Protein AF-A0A956R1E5-F1 (afdb_monomer_lite)

Secondary structure (DSSP, 8-state):
-PPP--EEEE----EEE------------------------PPPEEE---TT--EEPPTTT-TTGGGS-SS--B-TTSEEEETTTEEEEETTTBS---EE---SS---TT-EEEEEEEE--B--SS-EEEEEEEEETTEEEEEEEEEESB--EEEEEEEE-

Radius of gyration: 20.64 Å; chains: 1; bounding box: 70×31×43 Å

Foldseek 3Di:
DWQKFWKWWFQWFKWWFDDDDDDDDDDDDDDDDDPPPPCVDRGGTDGFDQLPFKDFDDLVRQLPVVPDDPDWQADPVQWDRPPSGTIIGGSSRTVDTDIDGGTPDDQDFFIKIKGKIWIAQIAIPDKDKDKDFDDDPSHTPDIDIDIPRDHIDIDIDIDGD

Structure (mmCIF, N/CA/C/O backbone):
data_AF-A0A956R1E5-F1
#
_entry.id   AF-A0A956R1E5-F1
#
loop_
_atom_site.group_PDB
_atom_site.id
_atom_site.type_symbol
_atom_site.label_atom_id
_atom_site.label_alt_id
_atom_site.label_comp_id
_atom_site.label_asym_id
_atom_site.label_entity_id
_atom_site.label_seq_id
_atom_site.pdbx_PDB_ins_code
_atom_site.Cartn_x
_atom_site.Cartn_y
_atom_site.Cartn_z
_atom_site.occupancy
_atom_site.B_iso_or_equiv
_atom_site.auth_seq_id
_atom_site.auth_comp_id
_atom_site.auth_asym_id
_atom_site.auth_atom_id
_atom_site.pdbx_PDB_model_num
ATOM 1 N N . MET A 1 1 ? -21.407 3.227 12.155 1.00 35.62 1 MET A N 1
ATOM 2 C CA . MET A 1 1 ? -20.306 3.607 11.249 1.00 35.62 1 MET A CA 1
ATOM 3 C C . MET A 1 1 ? -19.238 4.258 12.103 1.00 35.62 1 MET A C 1
ATOM 5 O O . MET A 1 1 ? -19.440 5.372 12.573 1.00 35.62 1 MET A O 1
ATOM 9 N N . ALA A 1 2 ? -18.205 3.492 12.446 1.00 27.56 2 ALA A N 1
ATOM 10 C CA . ALA A 1 2 ? -17.067 3.978 13.213 1.00 27.56 2 ALA A CA 1
ATOM 11 C C . ALA A 1 2 ? -16.176 4.805 12.277 1.00 27.56 2 ALA A C 1
ATOM 13 O O . ALA A 1 2 ? -15.904 4.368 11.166 1.00 27.56 2 ALA A O 1
ATOM 14 N N . ARG A 1 3 ? -15.785 6.006 12.705 1.00 32.69 3 ARG A N 1
ATOM 15 C CA . ARG A 1 3 ? -14.821 6.852 11.995 1.00 32.69 3 ARG A CA 1
ATOM 16 C C . ARG A 1 3 ? -13.461 6.616 12.648 1.00 32.69 3 ARG A C 1
ATOM 18 O O . ARG A 1 3 ? -13.359 6.817 13.859 1.00 32.69 3 ARG A O 1
ATOM 25 N N . LEU A 1 4 ? -12.486 6.124 11.887 1.00 35.44 4 LEU A N 1
ATOM 26 C CA . LEU A 1 4 ? -11.112 5.915 12.351 1.00 35.44 4 LEU A CA 1
ATOM 27 C C . LEU A 1 4 ? -10.330 7.209 12.182 1.00 35.44 4 LEU A C 1
ATOM 29 O O . LEU A 1 4 ? -10.315 7.729 11.081 1.00 35.44 4 LEU A O 1
ATOM 33 N N . ALA A 1 5 ? -9.687 7.706 13.240 1.00 35.72 5 ALA A N 1
ATOM 34 C CA . ALA A 1 5 ? -8.793 8.857 13.164 1.00 35.72 5 ALA A CA 1
ATOM 35 C C . ALA A 1 5 ? -7.346 8.373 13.066 1.00 35.72 5 ALA A C 1
ATOM 37 O O . ALA A 1 5 ? -6.770 7.952 14.071 1.00 35.72 5 ALA A O 1
ATOM 38 N N . GLY A 1 6 ? -6.783 8.412 11.859 1.00 34.34 6 GLY A N 1
ATOM 39 C CA . GLY A 1 6 ? -5.394 8.048 11.600 1.00 34.34 6 GLY A CA 1
ATOM 40 C C . GLY A 1 6 ? -5.031 8.252 10.134 1.00 34.34 6 GLY A C 1
ATOM 41 O O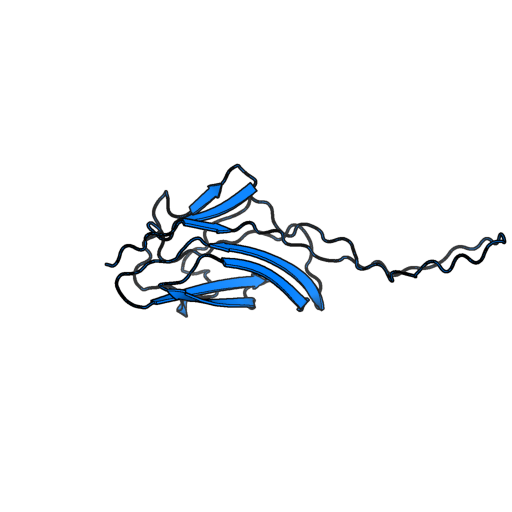 . GLY A 1 6 ? -5.563 7.582 9.252 1.00 34.34 6 GLY A O 1
ATOM 42 N N . THR A 1 7 ? -4.120 9.182 9.886 1.00 33.38 7 THR A N 1
ATOM 43 C CA . THR A 1 7 ? -3.462 9.345 8.593 1.00 33.38 7 THR A CA 1
ATOM 44 C C . THR A 1 7 ? -2.503 8.162 8.373 1.00 33.38 7 THR A C 1
ATOM 46 O O . THR A 1 7 ? -1.780 7.788 9.301 1.00 33.38 7 THR A O 1
ATOM 49 N N . ALA A 1 8 ? -2.488 7.539 7.194 1.00 35.94 8 ALA A N 1
ATOM 50 C CA . ALA A 1 8 ? -1.484 6.539 6.827 1.00 35.94 8 ALA A CA 1
ATOM 51 C C . ALA A 1 8 ? -0.700 7.043 5.609 1.00 35.94 8 ALA A C 1
ATOM 53 O O . ALA A 1 8 ? -1.260 7.210 4.530 1.00 35.94 8 ALA A O 1
ATOM 54 N N . MET A 1 9 ? 0.596 7.299 5.787 1.00 29.53 9 MET A N 1
ATOM 55 C CA . MET A 1 9 ? 1.499 7.681 4.700 1.00 29.53 9 MET A CA 1
ATOM 56 C C . MET A 1 9 ? 2.268 6.442 4.232 1.00 29.53 9 MET A C 1
ATOM 58 O O . MET A 1 9 ? 2.979 5.799 5.001 1.00 29.53 9 MET A O 1
ATOM 62 N N . ILE A 1 10 ? 2.153 6.109 2.955 1.00 35.47 10 ILE A N 1
ATOM 63 C CA . ILE A 1 10 ? 2.776 4.945 2.332 1.00 35.47 10 ILE A CA 1
ATOM 64 C C . ILE A 1 10 ? 3.861 5.445 1.371 1.00 35.47 10 ILE A C 1
ATOM 66 O O . ILE A 1 10 ? 3.613 5.793 0.217 1.00 35.47 10 ILE A O 1
ATOM 70 N N . ALA A 1 11 ? 5.103 5.480 1.844 1.00 27.80 11 ALA A N 1
ATOM 71 C CA . ALA A 1 11 ? 6.256 5.779 1.002 1.00 27.80 11 ALA A CA 1
ATOM 72 C C . ALA A 1 11 ? 6.793 4.492 0.354 1.00 27.80 11 ALA A C 1
ATOM 74 O O . ALA A 1 11 ? 7.760 3.927 0.845 1.00 27.80 11 ALA A O 1
ATOM 75 N N . LEU A 1 12 ? 6.186 4.032 -0.746 1.00 29.53 12 LEU A N 1
ATOM 76 C CA . LEU A 1 12 ? 6.694 2.875 -1.495 1.00 29.53 12 LEU A CA 1
ATOM 77 C C . LEU A 1 12 ? 8.009 3.241 -2.214 1.00 29.53 12 LEU A C 1
ATOM 79 O O . LEU A 1 12 ? 7.997 4.012 -3.174 1.00 29.53 12 LEU A O 1
ATOM 83 N N . TRP A 1 13 ? 9.127 2.641 -1.807 1.00 30.69 13 TRP A N 1
ATOM 84 C CA . TRP A 1 13 ? 10.330 2.505 -2.633 1.00 30.69 13 TRP A CA 1
ATOM 85 C C . TRP A 1 13 ? 10.464 1.043 -3.029 1.00 30.69 13 TRP A C 1
ATOM 87 O O . TRP A 1 13 ? 10.894 0.213 -2.240 1.00 30.69 13 TRP A O 1
ATOM 97 N N . LEU A 1 14 ? 10.056 0.715 -4.252 1.00 38.56 14 LEU A N 1
ATOM 98 C CA . LEU A 1 14 ? 10.157 -0.649 -4.750 1.00 38.56 14 LEU A CA 1
ATOM 99 C C . LEU A 1 14 ? 11.420 -0.811 -5.573 1.00 38.56 14 LEU A C 1
ATOM 101 O O . LEU A 1 14 ? 11.463 -0.335 -6.693 1.00 38.56 14 LEU A O 1
ATOM 105 N N . GLY A 1 15 ? 12.429 -1.476 -5.029 1.00 37.03 15 GLY A N 1
ATOM 106 C CA . GLY A 1 15 ? 13.643 -1.861 -5.735 1.00 37.03 15 GLY A CA 1
ATOM 107 C C . GLY A 1 15 ? 13.563 -3.271 -6.329 1.00 37.03 15 GLY A C 1
ATOM 108 O O . GLY A 1 15 ? 13.173 -4.178 -5.605 1.00 37.03 15 GLY A O 1
ATOM 109 N N . ALA A 1 16 ? 14.036 -3.512 -7.560 1.00 44.12 16 ALA A N 1
ATOM 110 C CA . ALA A 1 16 ? 14.427 -4.864 -8.014 1.00 44.12 16 ALA A CA 1
ATOM 111 C C . ALA A 1 16 ? 15.876 -4.938 -8.537 1.00 44.12 16 ALA A C 1
ATOM 113 O O . ALA A 1 16 ? 16.361 -4.005 -9.176 1.00 44.12 16 ALA A O 1
ATOM 114 N N . CYS A 1 17 ? 16.562 -6.061 -8.293 1.00 40.75 17 CYS A N 1
ATOM 115 C CA . CYS A 1 17 ? 17.933 -6.326 -8.753 1.00 40.75 17 CYS A CA 1
ATOM 116 C C . CYS A 1 17 ? 17.961 -6.918 -10.175 1.00 40.75 17 CYS A C 1
ATOM 118 O O . CYS A 1 17 ? 17.345 -7.953 -10.428 1.00 40.75 17 CYS A O 1
ATOM 120 N N . SER A 1 18 ? 18.753 -6.343 -11.089 1.00 53.41 18 SER A N 1
ATOM 121 C CA . SER A 1 18 ? 19.013 -6.930 -12.415 1.00 53.41 18 SER A CA 1
ATOM 122 C C . SER A 1 18 ? 20.419 -7.544 -12.478 1.00 53.41 18 SER A C 1
ATOM 124 O O . SER A 1 18 ? 21.416 -6.833 -12.361 1.00 53.41 18 SER A O 1
ATOM 126 N N . GLY A 1 19 ? 20.514 -8.868 -12.640 1.00 41.94 19 GLY A N 1
ATOM 127 C CA . GLY A 1 19 ? 21.782 -9.591 -12.792 1.00 41.94 19 GLY A CA 1
ATOM 128 C C . GLY A 1 19 ? 22.127 -9.836 -14.263 1.00 41.94 19 GLY A C 1
ATOM 129 O O . GLY A 1 19 ? 21.406 -10.552 -14.954 1.00 41.94 19 GLY A O 1
ATOM 130 N N . ALA A 1 20 ? 23.239 -9.276 -14.746 1.00 43.00 20 ALA A N 1
ATOM 131 C CA . ALA A 1 20 ? 23.754 -9.522 -16.094 1.00 43.00 20 ALA A CA 1
ATOM 132 C C . ALA A 1 20 ? 24.853 -10.604 -16.076 1.00 43.00 20 ALA A C 1
ATOM 134 O O . ALA A 1 20 ? 25.936 -10.393 -15.533 1.00 43.00 20 ALA A O 1
ATOM 135 N N . GLY A 1 21 ? 24.575 -11.764 -16.681 1.00 38.22 21 GLY A N 1
ATOM 136 C CA . GLY A 1 21 ? 25.566 -12.811 -16.971 1.00 38.22 21 GLY A CA 1
ATOM 137 C C . GLY A 1 21 ? 26.446 -12.455 -18.179 1.00 38.22 21 GLY A C 1
ATOM 138 O O . GLY A 1 21 ? 25.961 -11.865 -19.143 1.00 38.22 21 GLY A O 1
ATOM 139 N N . GLY A 1 22 ? 27.742 -12.787 -18.114 1.00 38.84 22 GLY A N 1
ATOM 140 C CA . GLY A 1 22 ? 28.775 -12.330 -19.058 1.00 38.84 22 GLY A CA 1
ATOM 141 C C . GLY A 1 22 ? 29.337 -13.359 -20.054 1.00 38.84 22 GLY A C 1
ATOM 142 O O . GLY A 1 22 ? 29.006 -14.537 -19.997 1.00 38.84 22 GLY A O 1
ATOM 143 N N . GLN A 1 23 ? 30.208 -12.861 -20.949 1.00 39.75 23 GLN A N 1
ATOM 144 C CA . GLN A 1 23 ? 31.352 -13.477 -21.676 1.00 39.75 23 GLN A CA 1
ATOM 145 C C . GLN A 1 23 ? 31.823 -12.436 -22.726 1.00 39.75 23 GLN A C 1
ATOM 147 O O . GLN A 1 23 ? 30.978 -11.749 -23.288 1.00 39.75 23 GLN A O 1
ATOM 152 N N . GLU A 1 24 ? 33.077 -12.215 -23.131 1.00 39.69 24 GLU A N 1
ATOM 153 C CA . GLU A 1 24 ? 34.436 -12.696 -22.837 1.00 39.69 24 GLU A CA 1
ATOM 154 C C . GLU A 1 24 ? 35.373 -11.761 -23.654 1.00 39.69 24 GLU A C 1
ATOM 156 O O . GLU A 1 24 ? 34.999 -11.357 -24.759 1.00 39.69 24 GLU A O 1
ATOM 161 N N . GLY A 1 25 ? 36.566 -11.395 -23.164 1.00 34.19 25 GLY A N 1
ATOM 162 C CA . GLY A 1 25 ? 37.478 -10.524 -23.929 1.00 34.19 25 GLY A CA 1
ATOM 163 C C . GLY A 1 25 ? 38.782 -10.128 -23.224 1.00 34.19 25 GLY A C 1
ATOM 164 O O . GLY A 1 25 ? 38.875 -9.057 -22.641 1.00 34.19 25 GLY A O 1
ATOM 165 N N . ASP A 1 26 ? 39.762 -11.025 -23.322 1.00 39.31 26 ASP A N 1
ATOM 166 C CA . ASP A 1 26 ? 41.204 -10.981 -23.007 1.00 39.31 26 ASP A CA 1
ATOM 167 C C . ASP A 1 26 ? 41.954 -9.620 -23.055 1.00 39.31 26 ASP A C 1
ATOM 169 O O . ASP A 1 26 ? 41.900 -8.916 -24.062 1.00 39.31 26 ASP A O 1
ATOM 173 N N . THR A 1 27 ? 42.747 -9.306 -22.011 1.00 32.31 27 THR A N 1
ATOM 174 C CA . THR A 1 27 ? 44.183 -8.910 -22.082 1.00 32.31 27 THR A CA 1
ATOM 175 C C . THR A 1 27 ? 44.773 -8.695 -20.672 1.00 32.31 27 THR A C 1
ATOM 177 O O . THR A 1 27 ? 44.227 -7.989 -19.831 1.00 32.31 27 THR A O 1
ATOM 180 N N . THR A 1 28 ? 45.943 -9.296 -20.441 1.00 42.56 28 THR A N 1
ATOM 181 C CA . THR A 1 28 ? 46.762 -9.318 -19.209 1.00 42.56 28 THR A CA 1
ATOM 182 C C . THR A 1 28 ? 47.437 -7.974 -18.861 1.00 42.56 28 THR A C 1
ATOM 184 O O . THR A 1 28 ? 48.020 -7.361 -19.750 1.00 42.56 28 THR A O 1
ATOM 187 N N . THR A 1 29 ? 47.503 -7.585 -17.570 1.00 32.66 29 THR A N 1
ATOM 188 C CA . THR A 1 29 ? 48.656 -6.894 -16.920 1.00 32.66 29 THR A CA 1
ATOM 189 C C . THR A 1 29 ? 48.583 -6.977 -15.379 1.00 32.66 29 THR A C 1
ATOM 191 O O . THR A 1 29 ? 47.533 -6.798 -14.775 1.00 32.66 29 THR A O 1
ATOM 194 N N . THR A 1 30 ? 49.739 -7.259 -14.774 1.00 38.81 30 THR A N 1
ATOM 195 C CA . THR A 1 30 ? 50.065 -7.528 -13.360 1.00 38.81 30 THR A CA 1
ATOM 196 C C . THR A 1 30 ? 49.986 -6.308 -12.419 1.00 38.81 30 THR A C 1
ATOM 198 O O . THR A 1 30 ? 50.527 -5.256 -12.758 1.00 38.81 30 THR A O 1
ATOM 201 N N . THR A 1 31 ? 49.488 -6.498 -11.184 1.00 38.75 31 THR A N 1
ATOM 202 C CA . THR A 1 31 ? 50.159 -6.273 -9.863 1.00 38.75 31 THR A CA 1
ATOM 203 C C . THR A 1 31 ? 49.214 -5.708 -8.788 1.00 38.75 31 THR A C 1
ATOM 205 O O . THR A 1 31 ? 48.601 -4.663 -8.987 1.00 38.75 31 THR A O 1
ATOM 208 N N . THR A 1 32 ? 49.301 -6.325 -7.602 1.00 40.03 32 THR A N 1
ATOM 209 C CA . THR A 1 32 ? 48.916 -5.882 -6.241 1.00 40.03 32 THR A CA 1
ATOM 210 C C . THR A 1 32 ? 47.676 -6.576 -5.686 1.00 40.03 32 THR A C 1
ATOM 212 O O . THR A 1 32 ? 46.546 -6.194 -5.970 1.00 40.03 32 THR A O 1
ATOM 215 N N . ASP A 1 33 ? 47.940 -7.592 -4.860 1.00 50.22 33 ASP A N 1
ATOM 216 C CA . ASP A 1 33 ? 46.999 -8.170 -3.907 1.00 50.22 33 ASP A CA 1
ATOM 217 C C . ASP A 1 33 ? 46.583 -7.102 -2.884 1.00 50.22 33 ASP A C 1
ATOM 219 O O . ASP A 1 33 ? 47.211 -6.930 -1.843 1.00 50.22 33 ASP A O 1
ATOM 223 N N . GLU A 1 34 ? 45.511 -6.384 -3.186 1.00 47.03 34 GLU A N 1
ATOM 224 C CA . GLU A 1 34 ? 44.574 -5.935 -2.166 1.00 47.03 34 GLU A CA 1
ATOM 225 C C . GLU A 1 34 ? 43.425 -6.933 -2.238 1.00 47.03 34 GLU A C 1
ATOM 227 O O . GLU A 1 34 ? 42.841 -7.127 -3.309 1.00 47.03 34 GLU A O 1
ATOM 232 N N . ALA A 1 35 ? 43.136 -7.610 -1.127 1.00 52.06 35 ALA A N 1
ATOM 233 C CA . ALA A 1 35 ? 41.936 -8.419 -0.994 1.00 52.06 35 ALA A CA 1
ATOM 234 C C . ALA A 1 35 ? 40.732 -7.478 -1.117 1.00 52.06 35 ALA A C 1
ATOM 236 O O . ALA A 1 35 ? 40.216 -6.957 -0.132 1.00 52.06 35 ALA A O 1
ATOM 237 N N . SER A 1 36 ? 40.340 -7.218 -2.363 1.00 40.81 36 SER A N 1
ATOM 238 C CA . SER A 1 36 ? 39.042 -6.684 -2.706 1.00 40.81 36 SER A CA 1
ATOM 239 C C . SER A 1 36 ? 38.074 -7.760 -2.276 1.00 40.81 36 SER A C 1
ATOM 241 O O . SER A 1 36 ? 37.984 -8.817 -2.909 1.00 40.81 36 SER A O 1
ATOM 243 N N . ASP A 1 37 ? 37.436 -7.506 -1.139 1.00 44.47 37 ASP A N 1
ATOM 244 C CA . ASP A 1 37 ? 36.194 -8.147 -0.757 1.00 44.47 37 ASP A CA 1
ATOM 245 C C . ASP A 1 37 ? 35.333 -8.113 -2.016 1.00 44.47 37 ASP A C 1
ATOM 247 O O . ASP A 1 37 ? 34.917 -7.052 -2.488 1.00 44.47 37 ASP A O 1
ATOM 251 N N . THR A 1 38 ? 35.249 -9.261 -2.681 1.00 42.12 38 THR A N 1
ATOM 252 C CA . THR A 1 38 ? 34.444 -9.399 -3.879 1.00 42.12 38 THR A CA 1
ATOM 253 C C . THR A 1 38 ? 33.036 -9.461 -3.338 1.00 42.12 38 THR A C 1
ATOM 255 O O . THR A 1 38 ? 32.501 -10.543 -3.103 1.00 42.12 38 THR A O 1
ATOM 258 N N . ASP A 1 39 ? 32.482 -8.281 -3.064 1.00 52.12 39 ASP A N 1
ATOM 259 C CA . ASP A 1 39 ? 31.051 -8.077 -3.062 1.00 52.12 39 ASP A CA 1
ATOM 260 C C . ASP A 1 39 ? 30.588 -8.634 -4.405 1.00 52.12 39 ASP A C 1
ATOM 262 O O . ASP A 1 39 ? 30.857 -8.071 -5.472 1.00 52.12 39 ASP A O 1
ATOM 266 N N . MET A 1 40 ? 30.049 -9.852 -4.368 1.00 43.59 40 MET A N 1
ATOM 267 C CA . MET A 1 40 ? 29.364 -10.454 -5.496 1.00 43.59 40 MET A CA 1
ATOM 268 C C . MET A 1 40 ? 28.126 -9.594 -5.688 1.00 43.59 40 MET A C 1
ATOM 270 O O . MET A 1 40 ? 27.081 -9.906 -5.126 1.00 43.59 40 MET A O 1
ATOM 274 N N . GLY A 1 41 ? 28.322 -8.470 -6.385 1.00 47.50 41 GLY A N 1
ATOM 275 C CA . GLY A 1 41 ? 27.470 -7.298 -6.296 1.00 47.50 41 GLY A CA 1
ATOM 276 C C . GLY A 1 41 ? 26.009 -7.688 -6.339 1.00 47.50 41 GLY A C 1
ATOM 277 O O . GLY A 1 41 ? 25.516 -8.160 -7.369 1.00 47.50 41 GLY A O 1
ATOM 278 N N . ALA A 1 42 ? 25.330 -7.495 -5.210 1.00 60.41 42 ALA A N 1
ATOM 279 C CA . ALA A 1 42 ? 23.887 -7.400 -5.219 1.00 60.41 42 ALA A CA 1
ATOM 280 C C . ALA A 1 42 ? 23.538 -6.350 -6.281 1.00 60.41 42 ALA A C 1
ATOM 282 O O . ALA A 1 42 ? 24.108 -5.255 -6.288 1.00 60.41 42 ALA A O 1
ATOM 283 N N . GLY A 1 43 ? 22.693 -6.716 -7.249 1.00 67.56 43 GLY A N 1
ATOM 284 C CA . GLY A 1 43 ? 22.267 -5.775 -8.280 1.00 67.56 43 GLY A CA 1
ATOM 285 C C . GLY A 1 43 ? 21.751 -4.486 -7.634 1.00 67.56 43 GLY A C 1
ATOM 286 O O . GLY A 1 43 ? 21.217 -4.509 -6.531 1.00 67.56 43 GLY A O 1
ATOM 287 N N . ALA A 1 44 ? 21.928 -3.347 -8.298 1.00 85.19 44 ALA A N 1
ATOM 288 C CA . ALA A 1 44 ? 21.320 -2.119 -7.802 1.00 85.19 44 ALA A CA 1
ATOM 289 C C . ALA A 1 44 ? 19.791 -2.248 -7.868 1.00 85.19 44 ALA A C 1
ATOM 291 O O . ALA A 1 44 ? 19.255 -2.714 -8.877 1.00 85.19 44 ALA A O 1
ATOM 292 N N . PHE A 1 45 ? 19.111 -1.809 -6.812 1.00 91.81 45 PHE A N 1
ATOM 293 C CA . PHE A 1 45 ? 17.662 -1.684 -6.794 1.00 91.81 45 PHE A CA 1
ATOM 294 C C . PHE A 1 45 ? 17.191 -0.622 -7.796 1.00 91.81 45 PHE A C 1
ATOM 296 O O . PHE A 1 45 ? 17.729 0.486 -7.846 1.00 91.81 45 PHE A O 1
ATOM 303 N N . VAL A 1 46 ? 16.177 -0.960 -8.593 1.00 94.12 46 VAL A N 1
ATOM 304 C CA . VAL A 1 46 ? 15.487 -0.032 -9.509 1.00 94.12 46 VAL A CA 1
ATOM 305 C C . VAL A 1 46 ? 14.040 0.174 -9.084 1.00 94.12 46 VAL A C 1
ATOM 307 O O . VAL A 1 46 ? 13.409 -0.804 -8.697 1.00 94.12 46 VAL A O 1
ATOM 310 N N . SER A 1 47 ? 13.512 1.399 -9.213 1.00 94.50 47 SER A N 1
ATOM 311 C CA . SER A 1 47 ? 12.103 1.681 -8.898 1.00 94.50 47 SER A CA 1
ATOM 312 C C . SER A 1 47 ? 11.160 0.798 -9.722 1.00 94.50 47 SER A C 1
ATOM 314 O O . SER A 1 47 ? 11.292 0.746 -10.947 1.00 94.50 47 SER A O 1
ATOM 316 N N . LEU A 1 48 ? 10.187 0.151 -9.078 1.00 95.75 48 LEU A N 1
ATOM 317 C CA . LEU A 1 48 ? 9.096 -0.566 -9.743 1.00 95.75 48 LEU A CA 1
ATOM 318 C C . LEU A 1 48 ? 7.867 0.311 -9.965 1.00 95.75 48 LEU A C 1
ATOM 320 O O . LEU A 1 48 ? 7.000 -0.100 -10.733 1.00 95.75 48 LEU A O 1
ATOM 324 N N . ILE A 1 49 ? 7.791 1.480 -9.323 1.00 95.50 49 ILE A N 1
ATOM 325 C CA . ILE A 1 49 ? 6.629 2.369 -9.389 1.00 95.50 49 ILE A CA 1
ATOM 326 C C . ILE A 1 49 ? 6.978 3.775 -9.870 1.00 95.50 49 ILE A C 1
ATOM 328 O O . ILE A 1 49 ? 8.079 4.284 -9.640 1.00 95.50 49 ILE A O 1
ATOM 332 N N . ASP A 1 50 ? 5.992 4.396 -10.501 1.00 93.88 50 ASP A N 1
ATOM 333 C CA . ASP A 1 50 ? 5.861 5.831 -10.710 1.00 93.88 50 ASP A CA 1
ATOM 334 C C . ASP A 1 50 ? 4.771 6.351 -9.755 1.00 93.88 50 ASP A C 1
ATOM 336 O O . ASP A 1 50 ? 3.665 5.802 -9.703 1.00 93.88 50 ASP A O 1
ATOM 340 N N . GLN A 1 51 ? 5.084 7.382 -8.963 1.00 91.62 51 GLN A N 1
ATOM 341 C CA . GLN A 1 51 ? 4.167 7.900 -7.941 1.00 91.62 51 GLN A CA 1
ATOM 342 C C . GLN A 1 51 ? 2.888 8.483 -8.552 1.00 91.62 51 GLN A C 1
ATOM 344 O O . GLN A 1 51 ? 1.833 8.423 -7.928 1.00 91.62 51 GLN A O 1
ATOM 349 N N . ASP A 1 52 ? 2.947 8.967 -9.793 1.00 92.06 52 ASP A N 1
ATOM 350 C CA . ASP A 1 52 ? 1.798 9.573 -10.471 1.00 92.06 52 ASP A CA 1
ATOM 351 C C . ASP A 1 52 ? 0.987 8.562 -11.308 1.00 92.06 52 ASP A C 1
ATOM 353 O O . ASP A 1 52 ? -0.031 8.922 -11.906 1.00 92.06 52 ASP A O 1
ATOM 357 N N . ALA A 1 53 ? 1.411 7.294 -11.371 1.00 95.19 53 ALA A N 1
ATOM 358 C CA . ALA A 1 53 ? 0.798 6.278 -12.232 1.00 95.19 53 ALA A CA 1
ATOM 359 C C . ALA A 1 53 ? -0.288 5.429 -11.546 1.00 95.19 53 ALA A C 1
ATOM 361 O O . ALA A 1 53 ? -0.859 4.540 -12.186 1.00 95.19 53 ALA A O 1
ATOM 362 N N . TRP A 1 54 ? -0.583 5.677 -10.266 1.00 95.44 54 TRP A N 1
ATOM 363 C CA . TRP A 1 54 ? -1.613 4.946 -9.529 1.00 95.44 54 TRP A CA 1
ATOM 364 C C . TRP A 1 54 ? -3.013 5.194 -10.094 1.00 95.44 54 TRP A C 1
ATOM 366 O O . TRP A 1 54 ? -3.452 6.330 -10.269 1.00 95.44 54 TRP A O 1
ATOM 376 N N . MET A 1 55 ? -3.746 4.108 -10.321 1.00 95.56 55 MET A N 1
ATOM 377 C CA . MET A 1 55 ? -5.146 4.133 -10.732 1.00 95.56 55 MET A CA 1
ATOM 378 C C . MET A 1 55 ? -5.977 3.238 -9.821 1.00 95.56 55 MET A C 1
ATOM 380 O O . MET A 1 55 ? -5.556 2.130 -9.480 1.00 95.56 55 MET A O 1
ATOM 384 N N . GLU A 1 56 ? -7.176 3.699 -9.471 1.00 95.31 56 GLU A N 1
ATOM 385 C CA . GLU A 1 56 ? -8.153 2.881 -8.756 1.00 95.31 56 GLU A CA 1
ATOM 386 C C . GLU A 1 56 ? -8.523 1.635 -9.560 1.00 95.31 56 GLU A C 1
ATOM 388 O O . GLU A 1 56 ? -8.744 1.686 -10.772 1.00 95.31 56 GLU A O 1
ATOM 393 N N . VAL A 1 57 ? -8.594 0.504 -8.862 1.00 95.88 57 VAL A N 1
ATOM 394 C CA . VAL A 1 57 ? -9.038 -0.765 -9.428 1.00 95.88 57 VAL A CA 1
ATOM 395 C C . VAL A 1 57 ? -10.553 -0.866 -9.290 1.00 95.88 57 VAL A C 1
ATOM 397 O O . VAL A 1 57 ? -11.113 -0.806 -8.191 1.00 95.88 57 VAL A O 1
ATOM 400 N N . ASP A 1 58 ? -11.228 -1.058 -10.423 1.00 92.62 58 ASP A N 1
ATOM 401 C CA . ASP A 1 58 ? -12.665 -1.311 -10.453 1.00 92.62 58 ASP A CA 1
ATOM 402 C C . ASP A 1 58 ? -13.024 -2.563 -9.642 1.00 92.62 58 ASP A C 1
ATOM 404 O O . ASP A 1 58 ? -12.336 -3.579 -9.695 1.00 92.62 58 ASP A O 1
ATOM 408 N N . ALA A 1 59 ? -14.180 -2.547 -8.971 1.00 93.75 59 ALA A N 1
ATOM 409 C CA . ALA A 1 59 ? -14.627 -3.657 -8.119 1.00 93.75 59 ALA A CA 1
ATOM 410 C C . ALA A 1 59 ? -14.658 -5.023 -8.833 1.00 93.75 59 ALA A C 1
ATOM 412 O O . ALA A 1 59 ? -14.414 -6.051 -8.216 1.00 93.75 59 ALA A O 1
ATOM 413 N N . GLY A 1 60 ? -14.965 -5.045 -10.135 1.00 94.69 60 GLY A N 1
ATOM 414 C CA . GLY A 1 60 ? -14.987 -6.276 -10.930 1.00 94.69 60 GLY A CA 1
ATOM 415 C C . GLY A 1 60 ? -13.608 -6.766 -11.383 1.00 94.69 60 GLY A C 1
ATOM 416 O O . GLY A 1 60 ? -13.536 -7.811 -12.023 1.00 94.69 60 GLY A O 1
ATOM 417 N N . GLN A 1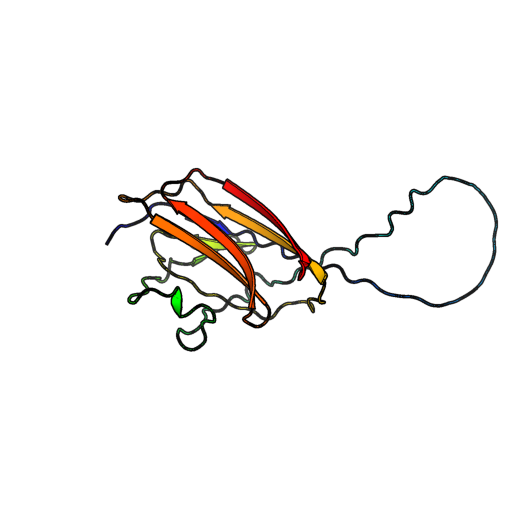 61 ? -12.547 -5.999 -11.137 1.00 95.31 61 GLN A N 1
ATOM 418 C CA . GLN A 1 61 ? -11.154 -6.302 -11.489 1.00 95.31 61 GLN A CA 1
ATOM 419 C C . GLN A 1 61 ? -10.259 -6.436 -10.251 1.00 95.31 61 GLN A C 1
ATOM 421 O O . GLN A 1 61 ? -9.071 -6.706 -10.389 1.00 95.31 61 GLN A O 1
ATOM 426 N N . ASP A 1 62 ? -10.826 -6.254 -9.059 1.00 95.75 62 ASP A N 1
ATOM 427 C CA . ASP A 1 62 ? -10.132 -6.351 -7.784 1.00 95.75 62 ASP A CA 1
ATOM 428 C C . ASP A 1 62 ? -9.704 -7.805 -7.506 1.00 95.75 62 ASP A C 1
ATOM 430 O O . ASP A 1 62 ? -10.570 -8.669 -7.320 1.00 95.75 62 ASP A O 1
ATOM 434 N N . PRO A 1 63 ? -8.392 -8.113 -7.470 1.00 95.50 63 PRO A N 1
ATOM 435 C CA . PRO A 1 63 ? -7.922 -9.471 -7.202 1.00 95.50 63 PRO A CA 1
ATOM 436 C C . PRO A 1 63 ? -8.247 -9.954 -5.782 1.00 95.50 63 PRO A C 1
ATOM 438 O O . PRO A 1 63 ? -8.235 -11.159 -5.537 1.00 95.50 63 PRO A O 1
ATOM 441 N N . LEU A 1 64 ? -8.557 -9.036 -4.859 1.00 96.19 64 LEU A N 1
ATOM 442 C CA . LEU A 1 64 ? -8.953 -9.321 -3.481 1.00 96.19 64 LEU A CA 1
ATOM 443 C C . LEU A 1 64 ? -10.438 -9.011 -3.247 1.00 96.19 64 LEU A C 1
ATOM 445 O O . LEU A 1 64 ? -10.823 -8.537 -2.181 1.00 96.19 64 LEU A O 1
ATOM 449 N N . ALA A 1 65 ? -11.298 -9.317 -4.224 1.00 94.88 65 ALA A N 1
ATOM 450 C CA . ALA A 1 65 ? -12.738 -9.063 -4.140 1.00 94.88 65 ALA A CA 1
ATOM 451 C C . ALA A 1 65 ? -13.403 -9.592 -2.849 1.00 94.88 65 ALA A C 1
ATOM 453 O O . ALA A 1 65 ? -14.343 -8.971 -2.359 1.00 94.88 65 ALA A O 1
ATOM 454 N N . ASP A 1 66 ? -12.902 -10.689 -2.270 1.00 94.62 66 ASP A N 1
ATOM 455 C CA . ASP A 1 66 ? -13.415 -11.256 -1.013 1.00 94.62 66 ASP A CA 1
ATOM 456 C C . ASP A 1 66 ? -13.092 -10.397 0.228 1.00 94.62 66 ASP A C 1
ATOM 458 O O . ASP A 1 66 ? -13.757 -10.521 1.256 1.00 94.62 66 ASP A O 1
ATOM 462 N N . HIS A 1 67 ? -12.086 -9.520 0.150 1.00 93.62 67 HIS A N 1
ATOM 463 C CA . HIS A 1 67 ? -11.718 -8.578 1.216 1.00 93.62 67 HIS A CA 1
ATOM 464 C C . HIS A 1 67 ? -12.497 -7.262 1.102 1.00 93.62 67 HIS A C 1
ATOM 466 O O . HIS A 1 67 ? -12.530 -6.465 2.045 1.00 93.62 67 HIS A O 1
ATOM 472 N N . ARG A 1 68 ? -13.139 -7.022 -0.046 1.00 94.69 68 ARG A N 1
ATOM 473 C CA . ARG A 1 68 ? -13.902 -5.806 -0.302 1.00 94.69 68 ARG A CA 1
ATOM 474 C C . ARG A 1 68 ? -15.189 -5.799 0.536 1.00 94.69 68 ARG A C 1
ATOM 476 O O . ARG A 1 68 ? -16.005 -6.714 0.412 1.00 94.69 68 ARG A O 1
ATOM 483 N N . PRO A 1 69 ? -15.439 -4.762 1.357 1.00 93.06 69 PRO A N 1
ATOM 484 C CA . PRO A 1 69 ? -16.679 -4.667 2.118 1.00 93.06 69 PRO A CA 1
ATOM 485 C C . PRO A 1 69 ? -17.881 -4.441 1.190 1.00 93.06 69 PRO A C 1
ATOM 487 O O . PRO A 1 69 ? -17.753 -3.852 0.115 1.00 93.06 69 PRO A O 1
ATOM 490 N N . GLU A 1 70 ? -19.081 -4.822 1.645 1.00 92.06 70 GLU A N 1
ATOM 491 C CA . GLU A 1 70 ? -20.333 -4.587 0.899 1.00 92.06 70 GLU A CA 1
ATOM 492 C C . GLU A 1 70 ? -20.529 -3.107 0.526 1.00 92.06 70 GLU A C 1
ATOM 494 O O . GLU A 1 70 ? -21.093 -2.786 -0.521 1.00 92.06 70 GLU A O 1
ATOM 499 N N . MET A 1 71 ? -20.057 -2.201 1.388 1.00 92.88 71 MET A N 1
ATOM 500 C CA . MET A 1 71 ? -20.062 -0.761 1.167 1.00 92.88 71 MET A CA 1
ATOM 501 C C . MET A 1 71 ? -18.637 -0.219 1.263 1.00 92.88 71 MET A C 1
ATOM 503 O O . MET A 1 71 ? -18.055 -0.165 2.349 1.00 92.88 71 MET A O 1
ATOM 507 N N . VAL A 1 72 ? -18.105 0.211 0.119 1.00 94.06 72 VAL A N 1
ATOM 508 C CA . VAL A 1 72 ? -16.867 0.990 0.048 1.00 94.06 72 VAL A CA 1
ATOM 509 C C . VAL A 1 72 ? -17.214 2.465 0.222 1.00 94.06 72 VAL A C 1
ATOM 511 O O . VAL A 1 72 ? -17.978 3.028 -0.561 1.00 94.06 72 VAL A O 1
ATOM 514 N N . ASP A 1 73 ? -16.659 3.063 1.266 1.00 93.56 73 ASP A N 1
ATOM 515 C CA . ASP A 1 73 ? -16.685 4.488 1.565 1.00 93.56 73 ASP A CA 1
ATOM 516 C C . ASP A 1 73 ? -15.247 4.994 1.440 1.00 93.56 73 ASP A C 1
ATOM 518 O O . ASP A 1 73 ? -14.466 4.904 2.385 1.00 93.56 73 ASP A O 1
ATOM 522 N N . CYS A 1 74 ? -14.891 5.420 0.226 1.00 91.94 74 CYS A N 1
ATOM 523 C CA . CYS A 1 74 ? -13.600 6.009 -0.109 1.00 91.94 74 CYS A CA 1
ATOM 524 C C . CYS A 1 74 ? -13.856 7.298 -0.898 1.00 91.94 74 CYS A C 1
ATOM 526 O O . CYS A 1 74 ? -14.151 7.273 -2.093 1.00 91.94 74 CYS A O 1
ATOM 528 N N . GLY A 1 75 ? -13.906 8.423 -0.182 1.00 84.94 75 GLY A N 1
ATOM 529 C CA . GLY A 1 75 ? -14.248 9.728 -0.751 1.00 84.94 75 GLY A CA 1
ATOM 530 C C . GLY A 1 75 ? -13.103 10.361 -1.549 1.00 84.94 75 GLY A C 1
ATOM 531 O O . GLY A 1 75 ? -12.000 9.837 -1.609 1.00 84.94 75 GLY A O 1
ATOM 532 N N . LEU A 1 76 ? -13.331 11.569 -2.084 1.00 86.62 76 LEU A N 1
ATOM 533 C CA . LEU A 1 76 ? -12.318 12.331 -2.844 1.00 86.62 76 LEU A CA 1
ATOM 534 C C . LEU A 1 76 ? -11.038 12.668 -2.052 1.00 86.62 76 LEU A C 1
ATOM 536 O O . LEU A 1 76 ? -10.053 13.076 -2.650 1.00 86.62 76 LEU A O 1
ATOM 540 N N . ALA A 1 77 ? -11.081 12.563 -0.723 1.00 89.56 77 ALA A N 1
ATOM 541 C CA . ALA A 1 77 ? -9.947 12.778 0.176 1.00 89.56 77 ALA A CA 1
ATOM 542 C C . ALA A 1 77 ? -9.448 11.464 0.808 1.00 89.56 77 ALA A C 1
ATOM 544 O O . ALA A 1 77 ? -8.733 11.499 1.801 1.00 89.56 77 ALA A O 1
ATOM 545 N N . GLY A 1 78 ? -9.887 10.312 0.291 1.00 93.19 78 GLY A N 1
ATOM 546 C CA . GLY A 1 78 ? -9.519 8.998 0.812 1.00 93.19 78 GLY A CA 1
ATOM 547 C C . GLY A 1 78 ? -8.072 8.615 0.523 1.00 93.19 78 GLY A C 1
ATOM 548 O O . GLY A 1 78 ? -7.484 7.862 1.293 1.00 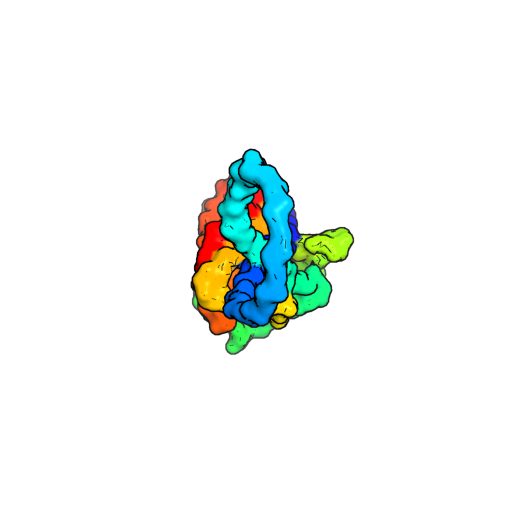93.19 78 GLY A O 1
ATOM 549 N N . TRP A 1 79 ? -7.495 9.148 -0.555 1.00 95.12 79 TRP A N 1
ATOM 550 C CA . TRP A 1 79 ? -6.091 8.965 -0.891 1.00 95.12 79 TRP A CA 1
ATOM 551 C C . TRP A 1 79 ? -5.560 10.112 -1.759 1.00 95.12 79 TRP A C 1
ATOM 553 O O . TRP A 1 79 ? -6.329 10.804 -2.431 1.00 95.12 79 TRP A O 1
ATOM 563 N N . THR A 1 80 ? -4.247 10.330 -1.727 1.00 94.38 80 THR A N 1
ATOM 564 C CA . THR A 1 80 ? -3.548 11.349 -2.525 1.00 94.38 80 THR A CA 1
ATOM 565 C C . THR A 1 80 ? -2.086 10.958 -2.732 1.00 94.38 80 THR A C 1
ATOM 567 O O . THR A 1 80 ? -1.577 10.075 -2.050 1.00 94.38 80 THR A O 1
ATOM 570 N N . ILE A 1 81 ? -1.389 11.635 -3.643 1.00 94.44 81 ILE A N 1
ATOM 571 C CA . ILE A 1 81 ? 0.077 11.657 -3.642 1.00 94.44 81 ILE A CA 1
ATOM 572 C C . ILE A 1 81 ? 0.520 12.845 -2.792 1.00 94.44 81 ILE A C 1
ATOM 574 O O . ILE A 1 81 ? 0.269 14.004 -3.136 1.00 94.44 81 ILE A O 1
ATOM 578 N N . GLU A 1 82 ? 1.139 12.566 -1.653 1.00 88.50 82 GLU A N 1
ATOM 579 C CA . GLU A 1 82 ? 1.650 13.584 -0.752 1.00 88.50 82 GLU A CA 1
ATOM 580 C C . GLU A 1 82 ? 3.007 14.094 -1.246 1.00 88.50 82 GLU A C 1
ATOM 582 O O . GLU A 1 82 ? 3.930 13.326 -1.523 1.00 88.50 82 GLU A O 1
ATOM 587 N N . ASN A 1 83 ? 3.108 15.419 -1.391 1.00 89.06 83 ASN A N 1
ATOM 588 C CA . ASN A 1 83 ? 4.306 16.139 -1.839 1.00 89.06 83 ASN A CA 1
ATOM 589 C C . ASN A 1 83 ? 4.910 15.658 -3.178 1.00 89.06 83 ASN A C 1
ATOM 591 O O . ASN A 1 83 ? 6.035 16.031 -3.499 1.00 89.06 83 ASN A O 1
ATOM 595 N N . GLY A 1 84 ? 4.164 14.887 -3.978 1.00 85.88 84 GLY A N 1
ATOM 596 C CA . GLY A 1 84 ? 4.658 14.284 -5.223 1.00 85.88 84 GLY A CA 1
ATOM 597 C C . GLY A 1 84 ? 5.606 13.097 -5.015 1.00 85.88 84 GLY A C 1
ATOM 598 O O . GLY A 1 84 ? 6.280 12.700 -5.961 1.00 85.88 84 GLY A O 1
ATOM 599 N N . GLU A 1 85 ? 5.699 12.555 -3.796 1.00 86.75 85 GL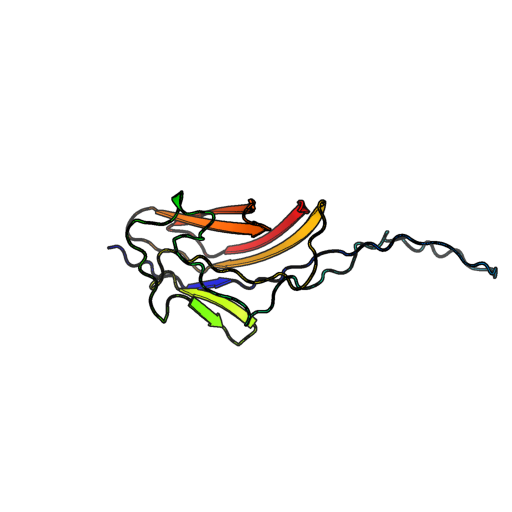U A N 1
ATOM 600 C CA . GLU A 1 85 ? 6.713 11.553 -3.438 1.00 86.75 85 GLU A CA 1
ATOM 601 C C . GLU A 1 85 ? 6.137 10.252 -2.881 1.00 86.75 85 GLU A C 1
ATOM 603 O O . GLU A 1 85 ? 6.742 9.203 -3.088 1.00 86.75 85 GLU A O 1
ATOM 608 N N . SER A 1 86 ? 5.003 10.288 -2.178 1.00 89.38 86 SER A N 1
ATOM 609 C CA . SER A 1 86 ? 4.440 9.102 -1.524 1.00 89.38 86 SER A CA 1
ATOM 610 C C . SER A 1 86 ? 2.932 9.030 -1.665 1.00 89.38 86 SER A C 1
ATOM 612 O O . SER A 1 86 ? 2.244 10.043 -1.566 1.00 89.38 86 SER A O 1
ATOM 614 N N . LEU A 1 87 ? 2.410 7.820 -1.823 1.00 94.50 87 LEU A N 1
ATOM 615 C CA . LEU A 1 87 ? 0.983 7.561 -1.732 1.00 94.50 87 LEU A CA 1
ATOM 616 C C . LEU A 1 87 ? 0.528 7.716 -0.273 1.00 94.50 87 LEU A C 1
ATOM 618 O O . LEU A 1 87 ? 1.094 7.119 0.632 1.00 94.50 87 LEU A O 1
ATOM 622 N N . GLU A 1 88 ? -0.523 8.474 -0.026 1.00 93.69 88 GLU A N 1
ATOM 623 C CA . GLU A 1 88 ? -1.153 8.601 1.285 1.00 93.69 88 GLU A CA 1
ATOM 624 C C . GLU A 1 88 ? -2.572 8.039 1.211 1.00 93.69 88 GLU A C 1
ATOM 626 O O . GLU A 1 88 ? -3.298 8.308 0.252 1.00 93.69 88 GLU A O 1
ATOM 631 N N . ILE A 1 89 ? -2.970 7.272 2.227 1.00 94.94 89 ILE A N 1
ATOM 632 C CA . ILE A 1 89 ? -4.340 6.794 2.418 1.00 94.94 89 ILE A CA 1
ATOM 633 C C . ILE A 1 89 ? -4.849 7.369 3.739 1.00 94.94 89 ILE A C 1
ATOM 635 O O . ILE A 1 89 ? -4.328 7.065 4.816 1.00 94.94 89 ILE A O 1
ATOM 639 N N . ASP A 1 90 ? -5.909 8.170 3.680 1.00 92.56 90 ASP A N 1
ATOM 640 C CA . ASP A 1 90 ? -6.572 8.657 4.884 1.00 92.56 90 ASP A CA 1
ATOM 641 C C . ASP A 1 90 ? -7.706 7.708 5.278 1.00 92.56 90 ASP A C 1
ATOM 643 O O . ASP A 1 90 ? -8.817 7.732 4.735 1.00 92.56 90 ASP A O 1
ATOM 647 N N . THR A 1 91 ? -7.433 6.883 6.287 1.00 89.00 91 THR A N 1
ATOM 648 C CA . THR A 1 91 ? -8.392 5.896 6.801 1.00 89.00 91 THR A CA 1
ATOM 649 C C . THR A 1 91 ? -9.616 6.525 7.486 1.00 89.00 91 THR A C 1
ATOM 651 O O . THR A 1 91 ? -10.602 5.829 7.738 1.00 89.00 91 THR A O 1
ATOM 654 N N . ASN A 1 92 ? -9.623 7.848 7.724 1.00 87.19 92 ASN A N 1
ATOM 655 C CA . ASN A 1 92 ? -10.838 8.579 8.110 1.00 87.19 92 ASN A CA 1
ATOM 656 C C . ASN A 1 92 ? -11.876 8.639 6.987 1.00 87.19 92 ASN A C 1
ATOM 658 O O . ASN A 1 92 ? -13.075 8.755 7.266 1.00 87.19 92 ASN A O 1
ATOM 662 N N . PHE A 1 93 ? -11.410 8.636 5.738 1.00 92.75 93 PHE A N 1
ATOM 663 C CA . PHE A 1 93 ? -12.218 8.880 4.544 1.00 92.75 93 PHE A CA 1
ATOM 664 C C . PHE A 1 93 ? -12.210 7.711 3.566 1.00 92.75 93 PHE A C 1
ATOM 666 O O . PHE A 1 93 ? -12.890 7.801 2.545 1.00 92.75 93 PHE A O 1
ATOM 673 N N . CYS A 1 94 ? -11.452 6.653 3.863 1.00 94.69 94 CYS A N 1
ATOM 674 C CA . CYS A 1 94 ? -11.353 5.460 3.044 1.00 94.69 94 CYS A CA 1
ATOM 675 C C . CYS A 1 94 ? -11.331 4.190 3.898 1.00 94.69 94 CYS A C 1
ATOM 677 O O . CYS A 1 94 ? -10.391 3.955 4.654 1.00 94.69 94 CYS A O 1
ATOM 679 N N . ASN A 1 95 ? -12.364 3.353 3.769 1.00 93.94 95 ASN A N 1
ATOM 680 C CA . ASN A 1 95 ? -12.436 2.057 4.457 1.00 93.94 95 ASN A CA 1
ATOM 681 C C . ASN A 1 95 ? -11.912 0.877 3.620 1.00 93.94 95 ASN A C 1
ATOM 683 O O . ASN A 1 95 ? -11.796 -0.227 4.148 1.00 93.94 95 ASN A O 1
ATOM 687 N N . TYR A 1 96 ? -11.654 1.091 2.328 1.00 96.19 96 TYR A N 1
ATOM 688 C CA . TYR A 1 96 ? -11.104 0.103 1.407 1.00 96.19 96 TYR A CA 1
ATOM 689 C C . TYR A 1 96 ? -10.564 0.803 0.159 1.00 96.19 96 TYR A C 1
ATOM 691 O O . TYR A 1 96 ? -11.281 1.600 -0.451 1.00 96.19 96 TYR A O 1
ATOM 699 N N . LEU A 1 97 ? -9.342 0.465 -0.251 1.00 96.94 97 LEU A N 1
ATOM 700 C CA . LEU A 1 97 ? -8.713 0.995 -1.455 1.00 96.94 97 LEU A CA 1
ATOM 701 C C . LEU A 1 97 ? -7.936 -0.110 -2.168 1.00 96.94 97 LEU A C 1
ATOM 703 O O . LEU A 1 97 ? -7.127 -0.796 -1.551 1.00 96.94 97 LEU A O 1
ATOM 707 N N . ALA A 1 98 ? -8.155 -0.232 -3.474 1.00 96.88 98 ALA A N 1
ATOM 708 C CA . ALA A 1 98 ? -7.336 -1.046 -4.358 1.00 96.88 98 ALA A CA 1
ATOM 709 C C . ALA A 1 98 ? -6.784 -0.133 -5.456 1.00 96.88 98 ALA A C 1
ATOM 711 O O . ALA A 1 98 ? -7.554 0.514 -6.170 1.00 96.88 98 ALA A O 1
ATOM 712 N N . LEU A 1 99 ? -5.459 -0.071 -5.570 1.00 97.19 99 LEU A N 1
ATOM 713 C CA . LEU A 1 99 ? -4.754 0.698 -6.591 1.00 97.19 99 LEU A CA 1
ATOM 714 C C . LEU A 1 99 ? -3.885 -0.231 -7.432 1.00 97.19 99 LEU A C 1
ATOM 716 O O . LEU A 1 99 ? -3.408 -1.262 -6.961 1.00 97.19 99 LEU A O 1
ATOM 720 N N . SER A 1 100 ? -3.658 0.157 -8.679 1.00 97.56 100 SER A N 1
ATOM 721 C CA . SER A 1 100 ? -2.754 -0.545 -9.582 1.00 97.56 100 SER A CA 1
ATOM 722 C C . SER A 1 100 ? -1.980 0.433 -10.452 1.00 97.56 100 SER A C 1
ATOM 724 O O . SER A 1 100 ? -2.439 1.542 -10.725 1.00 97.56 100 SER A O 1
ATOM 726 N N . GLN A 1 101 ? -0.809 -0.004 -10.897 1.00 97.31 101 GLN A N 1
ATOM 727 C CA . GLN A 1 101 ? -0.042 0.638 -11.952 1.00 97.31 101 GLN A CA 1
ATOM 728 C C . GLN A 1 101 ? 0.807 -0.415 -12.678 1.00 97.31 101 GLN A C 1
ATOM 730 O O . GLN A 1 101 ? 1.125 -1.453 -12.087 1.00 97.31 101 GLN A O 1
ATOM 735 N N . PRO A 1 102 ? 1.188 -0.193 -13.947 1.00 96.19 102 PRO A N 1
ATOM 736 C CA . PRO A 1 102 ? 2.210 -1.005 -14.592 1.00 96.19 102 PRO A CA 1
ATOM 737 C C . PRO A 1 102 ? 3.544 -0.857 -13.861 1.00 96.19 102 PRO A C 1
ATOM 739 O O . PRO A 1 102 ? 3.930 0.254 -13.509 1.00 96.19 102 PRO A O 1
ATOM 742 N N . SER A 1 103 ? 4.279 -1.955 -13.689 1.00 96.06 103 SER A N 1
ATOM 743 C CA . SER A 1 103 ? 5.628 -1.849 -13.144 1.00 96.06 103 SER A CA 1
ATOM 744 C C . SER A 1 103 ? 6.578 -1.176 -14.141 1.00 96.06 103 SER A C 1
ATOM 746 O O . SER A 1 103 ? 6.536 -1.462 -15.341 1.00 96.06 103 SER A O 1
ATOM 748 N N . LEU A 1 104 ? 7.461 -0.306 -13.644 1.00 96.62 104 LEU A N 1
ATOM 749 C CA . LEU A 1 104 ? 8.485 0.368 -14.451 1.00 96.62 104 LEU A CA 1
ATOM 750 C C . LEU A 1 104 ? 9.595 -0.571 -14.942 1.00 96.62 104 LEU A C 1
ATOM 752 O O . LEU A 1 104 ? 10.284 -0.257 -15.917 1.00 96.62 104 LEU A O 1
ATOM 756 N N . ALA A 1 105 ? 9.776 -1.716 -14.283 1.00 94.31 105 ALA A N 1
ATOM 757 C CA . ALA A 1 105 ? 10.784 -2.709 -14.621 1.00 94.31 105 ALA A CA 1
ATOM 758 C C . ALA A 1 105 ? 10.214 -4.132 -14.491 1.00 94.31 105 ALA A C 1
ATOM 760 O O . ALA A 1 105 ? 9.310 -4.371 -13.695 1.00 94.31 105 ALA A O 1
ATOM 761 N N . PRO A 1 106 ? 10.727 -5.107 -15.260 1.00 91.31 106 PRO A N 1
ATOM 762 C CA . PRO A 1 106 ? 10.320 -6.494 -15.096 1.00 91.31 106 PRO A CA 1
ATOM 763 C C . PRO A 1 106 ? 10.771 -7.031 -13.733 1.00 91.31 106 PRO A C 1
ATOM 765 O O . PRO A 1 106 ? 11.936 -6.895 -13.358 1.00 91.31 106 PRO A O 1
ATOM 768 N N . ILE A 1 107 ? 9.860 -7.704 -13.035 1.00 91.81 107 ILE A N 1
ATOM 769 C CA . ILE A 1 107 ? 10.145 -8.399 -11.779 1.00 91.81 107 ILE A CA 1
ATOM 770 C C . ILE A 1 107 ? 10.471 -9.852 -12.128 1.00 91.81 107 ILE A C 1
ATOM 772 O O . ILE A 1 107 ? 9.603 -10.614 -12.552 1.00 91.81 107 ILE A O 1
ATOM 776 N N . ALA A 1 108 ? 11.744 -10.231 -12.029 1.00 89.25 108 ALA A N 1
ATOM 777 C CA . ALA A 1 108 ? 12.156 -11.611 -12.266 1.00 89.25 108 ALA A CA 1
ATOM 778 C C . ALA A 1 108 ? 11.774 -12.498 -11.071 1.00 89.25 108 ALA A C 1
ATOM 780 O O . ALA A 1 108 ? 11.903 -12.079 -9.925 1.00 89.25 108 ALA A O 1
ATOM 781 N N . ALA A 1 109 ? 11.374 -13.744 -11.333 1.00 88.38 109 ALA A N 1
ATOM 782 C CA . ALA A 1 109 ? 11.143 -14.719 -10.270 1.00 88.38 109 ALA A CA 1
ATOM 783 C C . ALA A 1 109 ? 12.413 -14.904 -9.420 1.00 88.38 109 ALA A C 1
ATOM 785 O O . ALA A 1 109 ? 13.512 -15.081 -9.957 1.00 88.38 109 ALA A O 1
ATOM 786 N N . GLY A 1 110 ? 12.257 -14.865 -8.101 1.00 90.81 110 GLY A N 1
ATOM 787 C CA . GLY A 1 110 ? 13.340 -14.907 -7.125 1.00 90.81 110 GLY A CA 1
ATOM 788 C C . GLY A 1 110 ? 14.100 -13.589 -6.947 1.00 90.81 110 GLY A C 1
ATOM 789 O O . GLY A 1 110 ? 15.051 -13.566 -6.165 1.00 90.81 110 GLY A O 1
ATOM 790 N N . ALA A 1 111 ? 13.731 -12.507 -7.644 1.00 91.56 111 ALA A N 1
ATOM 791 C CA . ALA A 1 111 ? 14.315 -11.193 -7.395 1.00 91.56 111 ALA A CA 1
ATOM 792 C C . ALA A 1 111 ? 13.894 -10.673 -6.017 1.00 91.56 111 ALA A C 1
ATOM 794 O O . ALA A 1 111 ? 12.747 -10.839 -5.610 1.00 91.56 111 ALA A O 1
ATOM 795 N N . THR A 1 112 ? 14.811 -10.012 -5.317 1.00 94.75 112 THR A N 1
ATOM 796 C CA . THR A 1 112 ? 14.474 -9.289 -4.090 1.00 94.75 112 THR A CA 1
ATOM 797 C C . THR A 1 112 ? 13.654 -8.052 -4.431 1.00 94.75 112 THR A C 1
ATOM 799 O O . THR A 1 112 ? 14.052 -7.276 -5.302 1.00 94.75 112 THR A O 1
ATOM 802 N N . VAL A 1 113 ? 12.547 -7.880 -3.717 1.00 95.19 113 VAL A N 1
ATOM 803 C CA . VAL A 1 113 ? 11.663 -6.720 -3.753 1.00 95.19 113 VAL A CA 1
ATOM 804 C C . VAL A 1 113 ? 11.685 -6.060 -2.380 1.00 95.19 113 VAL A C 1
ATOM 806 O O . VAL A 1 113 ? 11.586 -6.749 -1.363 1.00 95.19 113 VAL A O 1
ATOM 809 N N . GLU A 1 114 ? 11.828 -4.737 -2.363 1.00 96.25 114 GLU A N 1
ATOM 810 C CA . GLU A 1 114 ? 11.742 -3.925 -1.145 1.00 96.25 114 GLU A CA 1
ATOM 811 C C . GLU A 1 114 ? 10.425 -3.154 -1.093 1.00 96.25 114 GLU A C 1
ATOM 813 O O . GLU A 1 114 ? 9.920 -2.704 -2.118 1.00 96.25 114 GLU A O 1
ATOM 818 N N . LEU A 1 115 ? 9.846 -3.040 0.096 1.00 95.31 115 LEU A N 1
ATOM 819 C CA . LEU A 1 115 ? 8.608 -2.315 0.341 1.00 95.31 115 LEU A CA 1
ATOM 820 C C . LEU A 1 115 ? 8.749 -1.523 1.636 1.00 95.31 115 LEU A C 1
ATOM 822 O O . LEU A 1 115 ? 8.893 -2.103 2.711 1.00 95.31 115 LEU A O 1
ATOM 826 N N . ASP A 1 116 ? 8.614 -0.207 1.525 1.00 95.44 116 ASP A N 1
ATOM 827 C CA . ASP A 1 116 ? 8.512 0.694 2.664 1.00 95.44 116 ASP A CA 1
ATOM 828 C C . ASP A 1 116 ? 7.083 1.234 2.792 1.00 95.44 116 ASP A C 1
ATOM 8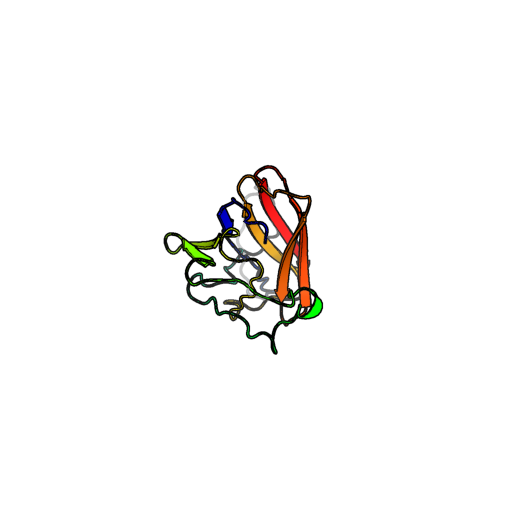30 O O . ASP A 1 116 ? 6.442 1.624 1.814 1.00 95.44 116 ASP A O 1
ATOM 834 N N . PHE A 1 117 ? 6.559 1.256 4.015 1.00 95.19 117 PHE A N 1
ATOM 835 C CA . PHE A 1 117 ? 5.332 1.978 4.347 1.00 95.19 117 PHE A CA 1
ATOM 836 C C . PHE A 1 117 ? 5.288 2.290 5.837 1.00 95.19 117 PHE A C 1
ATOM 838 O O . PHE A 1 117 ? 5.996 1.690 6.646 1.00 95.19 117 PHE A O 1
ATOM 845 N N . TYR A 1 118 ? 4.438 3.229 6.235 1.00 96.06 118 TYR A N 1
ATOM 846 C CA . TYR A 1 118 ? 4.247 3.513 7.645 1.00 96.06 118 TYR A CA 1
ATOM 847 C C . TYR A 1 118 ? 2.824 3.964 7.943 1.00 96.06 118 TYR A C 1
ATOM 849 O O . TYR A 1 118 ? 2.001 4.205 7.063 1.00 96.06 118 TYR A O 1
ATOM 857 N N . TYR A 1 119 ? 2.509 4.043 9.226 1.00 95.25 119 TYR A N 1
ATOM 858 C CA . TYR A 1 119 ? 1.228 4.553 9.686 1.00 95.25 119 TYR A CA 1
ATOM 859 C C . TYR A 1 119 ? 1.392 5.244 11.037 1.00 95.25 119 TYR A C 1
ATOM 861 O O . TYR A 1 119 ? 2.258 4.882 11.839 1.00 95.25 119 TYR A O 1
ATOM 869 N N . PHE A 1 120 ? 0.563 6.260 11.290 1.00 94.69 120 PHE A N 1
ATOM 870 C CA . PHE A 1 120 ? 0.467 6.892 12.606 1.00 94.69 120 PHE A CA 1
ATOM 871 C C . PHE A 1 120 ? -0.341 6.018 13.582 1.00 94.69 120 PHE A C 1
ATOM 873 O O . PHE A 1 120 ? -0.787 4.932 13.231 1.00 94.69 120 PHE A O 1
ATOM 880 N N . ASP A 1 121 ? -0.519 6.464 14.831 1.00 95.06 121 ASP A N 1
ATOM 881 C CA . ASP A 1 121 ? -1.345 5.744 15.808 1.00 95.06 121 ASP A CA 1
ATOM 882 C C . ASP A 1 121 ? -2.734 5.458 15.207 1.00 95.06 121 ASP A C 1
ATOM 884 O O . ASP A 1 121 ? -3.480 6.375 14.860 1.00 95.06 121 ASP A O 1
ATOM 888 N N . LEU A 1 122 ? -3.081 4.175 15.098 1.00 92.06 122 LEU A N 1
ATOM 889 C CA . LEU A 1 122 ? -4.367 3.736 14.579 1.00 92.06 122 LEU A CA 1
ATOM 890 C C . LEU A 1 122 ? -5.374 3.726 15.720 1.00 92.06 122 LEU A C 1
ATOM 892 O O . LEU A 1 122 ? -5.133 3.137 16.779 1.00 92.06 122 LEU A O 1
ATOM 896 N N . THR A 1 123 ? -6.521 4.362 15.504 1.00 91.62 123 THR A N 1
ATOM 897 C CA . THR A 1 123 ? -7.573 4.466 16.514 1.00 91.62 123 THR A CA 1
ATOM 898 C C . THR A 1 123 ? -8.910 4.003 15.956 1.00 91.62 123 THR A C 1
ATOM 900 O O . THR A 1 123 ? -9.303 4.364 14.850 1.00 91.62 123 THR A O 1
ATOM 903 N N . ALA A 1 124 ? -9.633 3.210 16.743 1.00 88.00 124 ALA A N 1
ATOM 904 C CA . ALA A 1 124 ? -11.005 2.824 16.455 1.00 88.00 124 ALA A CA 1
ATOM 905 C C . ALA A 1 124 ? -11.795 2.696 17.769 1.00 88.00 124 ALA A C 1
ATOM 907 O O . ALA A 1 124 ? -11.196 2.412 18.811 1.00 88.00 124 ALA A O 1
ATOM 908 N N . PRO A 1 125 ? -13.126 2.903 17.749 1.00 90.44 125 PRO A N 1
ATOM 909 C CA . PRO A 1 125 ? -13.972 2.728 18.930 1.00 90.44 125 PRO A CA 1
ATOM 910 C C . PRO A 1 125 ? -14.013 1.278 19.422 1.00 90.44 125 PRO A C 1
ATOM 912 O O . PRO A 1 125 ? -14.105 1.041 20.620 1.00 90.44 125 PRO A O 1
ATOM 915 N N . GLU A 1 126 ? -13.944 0.334 18.485 1.00 92.50 126 GLU A N 1
ATOM 916 C CA . GLU A 1 126 ? -13.954 -1.106 18.726 1.00 92.50 126 GLU A CA 1
ATOM 917 C C . GLU A 1 126 ? -12.721 -1.731 18.061 1.00 92.50 126 GLU A C 1
ATOM 919 O O . GLU A 1 126 ? -12.257 -1.190 17.051 1.00 92.50 126 GLU A O 1
ATOM 924 N N . PRO A 1 127 ? -12.198 -2.856 18.584 1.00 95.06 127 PRO A N 1
ATOM 925 C CA . PRO A 1 127 ? -11.108 -3.576 17.942 1.00 95.06 127 PRO A CA 1
ATOM 926 C C . PRO A 1 127 ? -11.431 -3.944 16.490 1.00 95.06 127 PRO A C 1
ATOM 928 O O . PRO A 1 127 ? -12.520 -4.440 16.195 1.00 95.06 127 PRO A O 1
ATOM 931 N N . ALA A 1 128 ? -10.472 -3.717 15.601 1.00 92.31 128 ALA A N 1
ATOM 932 C CA . ALA A 1 128 ? -10.557 -4.020 14.178 1.00 92.31 128 ALA A CA 1
ATOM 933 C C . ALA A 1 128 ? -9.176 -4.418 13.636 1.00 92.31 128 ALA A C 1
ATOM 935 O O . ALA A 1 128 ? -8.175 -4.357 14.351 1.00 92.31 128 ALA A O 1
ATOM 936 N N . GLU A 1 129 ? -9.126 -4.803 12.365 1.00 94.06 129 GLU A N 1
ATOM 937 C CA . GLU A 1 129 ? -7.892 -5.140 11.659 1.00 94.06 129 GLU A CA 1
ATOM 938 C C . GLU A 1 129 ? -7.846 -4.395 10.322 1.00 94.06 129 GLU A C 1
ATOM 940 O O . GLU A 1 129 ? -8.851 -4.326 9.613 1.00 94.06 129 GLU A O 1
ATOM 945 N N . ALA A 1 130 ? -6.687 -3.829 9.991 1.00 94.44 130 ALA A N 1
ATOM 946 C CA . ALA A 1 130 ? -6.370 -3.396 8.636 1.00 94.44 130 ALA A CA 1
ATOM 947 C C . ALA A 1 130 ? -5.595 -4.507 7.929 1.00 94.44 130 ALA A C 1
ATOM 949 O O . ALA A 1 130 ? -4.657 -5.069 8.493 1.00 94.44 130 ALA A O 1
ATOM 950 N N . HIS A 1 131 ? -5.972 -4.794 6.688 1.00 96.75 131 HIS A N 1
ATOM 951 C CA . HIS A 1 131 ? -5.232 -5.685 5.803 1.00 96.75 131 HIS A CA 1
ATOM 952 C C . HIS A 1 131 ? -4.521 -4.848 4.745 1.00 96.75 131 HIS A C 1
ATOM 954 O O . HIS A 1 131 ? -5.140 -3.988 4.119 1.00 96.75 131 HIS A O 1
ATOM 960 N N . PHE A 1 132 ? -3.223 -5.082 4.574 1.00 97.19 132 PHE A N 1
ATOM 961 C CA . PHE A 1 132 ? -2.433 -4.483 3.507 1.00 97.19 132 PHE A CA 1
ATOM 962 C C . PHE A 1 132 ? -1.769 -5.602 2.717 1.00 97.19 132 PHE A C 1
ATOM 964 O O . PHE A 1 132 ? -1.118 -6.469 3.301 1.00 97.19 132 PHE A O 1
ATOM 971 N N . ALA A 1 133 ? -1.911 -5.564 1.397 1.00 97.38 133 ALA A N 1
ATOM 972 C CA . ALA A 1 133 ? -1.321 -6.545 0.504 1.00 97.38 133 ALA A CA 1
ATOM 973 C C . ALA A 1 133 ? -0.732 -5.870 -0.731 1.00 97.38 133 ALA A C 1
ATOM 975 O O . ALA A 1 133 ? -1.301 -4.928 -1.281 1.00 97.38 133 ALA A O 1
ATOM 976 N N . MET A 1 134 ? 0.396 -6.406 -1.183 1.00 96.12 134 MET A N 1
ATOM 977 C CA . MET A 1 134 ? 1.040 -6.050 -2.433 1.00 96.12 134 MET A CA 1
ATOM 978 C C . MET A 1 134 ? 0.993 -7.249 -3.374 1.00 96.12 134 MET A C 1
ATOM 980 O O . MET A 1 134 ? 1.386 -8.364 -3.016 1.00 96.12 134 MET A O 1
ATOM 984 N N . LEU A 1 135 ? 0.487 -7.009 -4.581 1.00 96.12 135 LEU A N 1
ATOM 985 C CA . LEU A 1 135 ? 0.271 -8.040 -5.581 1.00 96.12 135 LEU A CA 1
ATOM 986 C C . LEU A 1 135 ? 1.109 -7.768 -6.830 1.00 96.12 135 LEU A C 1
ATOM 988 O O . LEU A 1 135 ? 1.269 -6.619 -7.240 1.00 96.12 135 LEU A O 1
ATOM 992 N N . VAL A 1 136 ? 1.573 -8.839 -7.469 1.00 93.62 136 VAL A N 1
ATOM 993 C CA . VAL A 1 136 ? 2.181 -8.824 -8.807 1.00 93.62 136 VAL A CA 1
ATOM 994 C C . VAL A 1 136 ? 1.408 -9.814 -9.669 1.00 93.62 136 VAL A C 1
ATOM 996 O O . VAL A 1 136 ? 1.142 -10.933 -9.239 1.00 93.62 136 VAL A O 1
ATOM 999 N N . ASP A 1 137 ? 0.972 -9.383 -10.855 1.00 90.44 137 ASP A N 1
ATOM 1000 C CA . ASP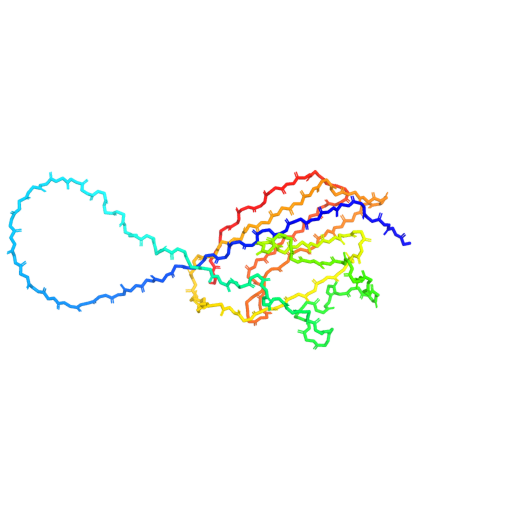 A 1 137 ? 0.144 -10.185 -11.771 1.00 90.44 137 ASP A CA 1
ATOM 1001 C C . ASP A 1 137 ? -1.096 -10.822 -11.102 1.00 90.44 137 ASP A C 1
ATOM 1003 O O . ASP A 1 137 ? -1.516 -11.935 -11.420 1.00 90.44 137 ASP A O 1
ATOM 1007 N N . GLY A 1 138 ? -1.698 -10.101 -10.149 1.00 91.19 138 GLY A N 1
ATOM 1008 C CA . GLY A 1 138 ? -2.879 -10.548 -9.403 1.00 91.19 138 GLY A CA 1
ATOM 1009 C C . GLY A 1 138 ? -2.601 -11.608 -8.331 1.00 91.19 138 GLY A C 1
ATOM 1010 O O . GLY A 1 138 ? -3.544 -12.100 -7.716 1.00 91.19 138 GLY A O 1
ATOM 1011 N N . GLN A 1 139 ? -1.338 -11.955 -8.079 1.00 91.88 139 GLN A N 1
ATOM 1012 C CA . GLN A 1 139 ? -0.936 -12.862 -7.005 1.00 91.88 139 GLN A CA 1
ATOM 1013 C C . GLN A 1 139 ? -0.385 -12.070 -5.820 1.00 91.88 139 GLN A C 1
ATOM 1015 O O . GLN A 1 139 ? 0.384 -11.131 -6.015 1.00 91.88 139 GLN A O 1
ATOM 1020 N N . ILE A 1 140 ? -0.759 -12.455 -4.595 1.00 95.44 140 ILE A N 1
ATOM 1021 C CA . ILE A 1 140 ? -0.188 -11.873 -3.373 1.00 95.44 140 ILE A CA 1
ATOM 1022 C C . ILE A 1 140 ? 1.297 -12.207 -3.334 1.00 95.44 140 ILE A C 1
ATOM 1024 O O . ILE A 1 140 ? 1.674 -13.377 -3.253 1.00 95.44 140 ILE A O 1
ATOM 1028 N N . LEU A 1 141 ? 2.116 -11.161 -3.387 1.00 95.00 141 LEU A N 1
ATOM 1029 C CA . LEU A 1 141 ? 3.553 -11.264 -3.207 1.00 95.00 141 LEU A CA 1
ATOM 1030 C C . LEU A 1 141 ? 3.928 -11.051 -1.733 1.00 95.00 141 LEU A C 1
ATOM 1032 O O . LEU A 1 141 ? 4.771 -11.761 -1.190 1.00 95.00 141 LEU A O 1
ATOM 1036 N N . TRP A 1 142 ? 3.262 -10.109 -1.067 1.00 96.25 142 TRP A N 1
ATOM 1037 C CA . TRP A 1 142 ? 3.441 -9.847 0.358 1.00 96.25 142 TRP A CA 1
ATOM 1038 C C . TRP A 1 142 ? 2.154 -9.295 0.969 1.00 96.25 142 TRP A C 1
ATOM 1040 O O . TRP A 1 142 ? 1.412 -8.571 0.306 1.00 96.25 142 TRP A O 1
ATOM 1050 N N . GLU A 1 143 ? 1.888 -9.615 2.233 1.00 97.62 143 GLU A N 1
ATOM 1051 C CA . GLU A 1 143 ? 0.752 -9.069 2.971 1.00 97.62 143 GLU A CA 1
ATOM 1052 C C . GLU A 1 143 ? 1.010 -9.018 4.479 1.00 97.62 143 GLU A C 1
ATOM 1054 O O . GLU A 1 143 ? 1.832 -9.759 5.022 1.00 97.62 143 GLU A O 1
ATOM 1059 N N . THR A 1 144 ? 0.258 -8.162 5.165 1.00 96.81 144 THR A N 1
ATOM 1060 C CA . THR A 1 144 ? 0.227 -8.095 6.624 1.00 96.81 144 THR A CA 1
ATOM 1061 C C . THR A 1 144 ? -1.165 -7.735 7.136 1.00 96.81 144 THR A C 1
ATOM 1063 O O . THR A 1 144 ? -1.996 -7.164 6.426 1.00 96.81 144 THR A O 1
ATOM 1066 N N . THR A 1 145 ? -1.416 -8.068 8.401 1.00 96.81 145 THR A N 1
ATOM 1067 C CA . THR A 1 145 ? -2.611 -7.655 9.144 1.00 96.81 145 THR A CA 1
ATOM 1068 C C . THR A 1 145 ? -2.186 -6.828 10.351 1.00 96.81 145 THR A C 1
ATOM 1070 O O . THR A 1 145 ? -1.339 -7.250 11.139 1.00 96.81 145 THR A O 1
ATOM 1073 N N . ILE A 1 146 ? -2.774 -5.644 10.501 1.00 96.56 146 ILE A N 1
ATOM 1074 C CA . ILE A 1 146 ? -2.429 -4.666 11.532 1.00 96.56 146 ILE A CA 1
ATOM 1075 C C . ILE A 1 146 ? -3.621 -4.507 12.472 1.00 96.56 146 ILE A C 1
ATOM 1077 O O . ILE A 1 146 ? -4.711 -4.119 12.055 1.00 96.56 146 ILE A O 1
ATOM 1081 N N . ALA A 1 147 ? -3.407 -4.779 13.758 1.00 96.31 147 ALA A N 1
ATOM 1082 C CA . ALA A 1 147 ? -4.431 -4.594 14.778 1.00 96.31 147 ALA A CA 1
ATOM 1083 C C . ALA A 1 147 ? -4.726 -3.105 15.024 1.00 96.31 147 ALA A C 1
ATOM 1085 O O . ALA A 1 147 ? -3.817 -2.275 15.113 1.00 96.31 147 ALA A O 1
ATOM 1086 N N . ILE A 1 148 ? -6.006 -2.786 15.208 1.00 93.75 148 ILE A N 1
ATOM 1087 C CA . ILE A 1 148 ? -6.508 -1.450 15.526 1.00 93.75 148 ILE A CA 1
ATOM 1088 C C . ILE A 1 148 ? -7.343 -1.538 16.814 1.00 93.75 148 ILE A C 1
ATOM 1090 O O . ILE A 1 148 ? -8.243 -2.374 16.887 1.00 93.75 148 ILE A O 1
ATOM 1094 N N . PRO A 1 149 ? -7.112 -0.685 17.830 1.00 95.25 149 PRO A N 1
ATOM 1095 C CA . PRO A 1 149 ? -6.106 0.372 17.872 1.00 95.25 149 PRO A CA 1
ATOM 1096 C C . PRO A 1 149 ? -4.670 -0.166 17.962 1.00 95.25 149 PRO A C 1
ATOM 1098 O O . PRO A 1 149 ? -4.422 -1.220 18.547 1.00 95.25 149 PRO A O 1
ATOM 1101 N N . GLY A 1 150 ? -3.721 0.596 17.423 1.00 93.56 150 GLY A N 1
ATOM 1102 C CA . GLY A 1 150 ? -2.312 0.218 17.322 1.00 93.56 150 GLY A CA 1
ATOM 1103 C C . GLY A 1 150 ? -1.397 1.438 17.385 1.00 93.56 150 GLY A C 1
ATOM 1104 O O . GLY A 1 150 ? -1.822 2.561 17.119 1.00 93.56 150 GLY A O 1
ATOM 1105 N N . LYS A 1 151 ? -0.138 1.235 17.782 1.00 96.94 151 LYS A N 1
ATOM 1106 C CA . LYS A 1 151 ? 0.869 2.304 17.781 1.00 96.94 151 LYS A CA 1
ATOM 1107 C C . LYS A 1 151 ? 1.439 2.523 16.394 1.00 96.94 151 LYS A C 1
ATOM 1109 O O . LYS A 1 151 ? 1.571 1.557 15.650 1.00 96.94 151 LYS A O 1
ATOM 1114 N N . ALA A 1 152 ? 1.790 3.776 16.108 1.00 96.75 152 ALA A N 1
ATOM 1115 C CA . ALA A 1 152 ? 2.503 4.155 14.902 1.00 96.75 152 ALA A CA 1
ATOM 1116 C C . ALA A 1 152 ? 3.701 3.231 14.673 1.00 96.75 152 ALA A C 1
ATOM 1118 O O . ALA A 1 152 ? 4.413 2.882 15.623 1.00 96.75 152 ALA A O 1
ATOM 1119 N N . ASN A 1 153 ? 3.917 2.851 13.420 1.00 97.31 153 ASN A N 1
ATOM 1120 C CA . ASN A 1 153 ? 5.001 1.960 13.047 1.00 97.31 153 ASN A CA 1
ATOM 1121 C C . ASN A 1 153 ? 5.503 2.267 11.638 1.00 97.31 153 ASN A C 1
ATOM 1123 O O . ASN A 1 153 ? 4.761 2.793 10.809 1.00 97.31 153 ASN A O 1
ATOM 1127 N N . VAL A 1 154 ? 6.758 1.901 11.391 1.00 96.94 154 VAL A N 1
ATOM 1128 C CA . VAL A 1 154 ? 7.405 1.933 10.080 1.00 96.94 154 VAL A CA 1
ATOM 1129 C C . VAL A 1 154 ? 7.751 0.499 9.708 1.00 96.94 154 VAL A C 1
ATOM 1131 O O . VAL A 1 154 ? 8.310 -0.239 10.520 1.00 96.94 154 VAL A O 1
ATOM 1134 N N . HIS A 1 155 ? 7.410 0.124 8.487 1.00 95.69 155 HIS A N 1
ATOM 1135 C CA . HIS A 1 155 ? 7.723 -1.157 7.887 1.00 95.69 155 HIS A CA 1
ATOM 1136 C C . HIS A 1 155 ? 8.725 -0.942 6.760 1.00 95.69 155 HIS A C 1
ATOM 1138 O O . HIS A 1 155 ? 8.497 -0.105 5.891 1.00 95.69 155 HIS A O 1
ATOM 1144 N N . SER A 1 156 ? 9.803 -1.719 6.808 1.00 96.81 156 SER A N 1
ATOM 1145 C CA . SER A 1 156 ? 10.811 -1.830 5.758 1.00 96.81 156 SER A CA 1
ATOM 1146 C C . SER A 1 156 ? 11.010 -3.313 5.501 1.00 96.81 156 SER A C 1
ATOM 1148 O O . SER A 1 156 ? 11.646 -4.016 6.290 1.00 96.81 156 SER A O 1
ATOM 1150 N N . GLU A 1 157 ? 10.372 -3.801 4.449 1.00 96.25 157 GLU A N 1
ATOM 1151 C CA . GLU A 1 157 ? 10.221 -5.220 4.154 1.00 96.25 157 GLU A CA 1
ATOM 1152 C C . GLU A 1 157 ? 11.081 -5.593 2.946 1.00 96.25 157 GLU A C 1
ATOM 1154 O O . GLU A 1 157 ? 11.194 -4.831 1.988 1.00 96.25 157 GLU A O 1
ATOM 1159 N N . SER A 1 158 ? 11.677 -6.785 2.984 1.00 95.31 158 SER A N 1
ATOM 1160 C CA . SER A 1 158 ? 12.466 -7.341 1.884 1.00 95.31 158 SER A CA 1
ATOM 1161 C C . SER A 1 158 ? 12.116 -8.815 1.706 1.00 95.31 158 SER A C 1
ATOM 1163 O O . SER A 1 158 ? 12.221 -9.605 2.650 1.00 95.31 158 SER A O 1
ATOM 1165 N N . PHE A 1 159 ? 11.661 -9.192 0.514 1.00 91.94 159 PHE A N 1
ATOM 1166 C CA . PHE A 1 159 ? 11.195 -10.548 0.199 1.00 91.94 159 PHE A CA 1
ATOM 1167 C C . PHE A 1 159 ? 11.478 -10.904 -1.265 1.00 91.94 159 PHE A C 1
ATOM 1169 O O . PHE A 1 159 ? 11.787 -10.042 -2.081 1.00 91.94 159 PHE A O 1
ATOM 1176 N N . ALA A 1 160 ? 11.419 -12.194 -1.595 1.00 91.50 160 ALA A N 1
ATOM 1177 C CA . ALA A 1 160 ? 11.647 -12.679 -2.955 1.00 91.50 160 ALA A CA 1
ATOM 1178 C C . ALA A 1 160 ? 10.333 -12.741 -3.753 1.00 91.50 160 ALA A C 1
ATOM 1180 O O . ALA A 1 160 ? 9.330 -13.210 -3.214 1.00 91.50 160 ALA A O 1
ATOM 1181 N N . ALA A 1 161 ? 10.379 -12.299 -5.014 1.00 86.75 161 ALA A N 1
ATOM 1182 C CA . ALA A 1 161 ? 9.308 -12.395 -6.011 1.00 86.75 161 ALA A CA 1
ATOM 1183 C C . ALA A 1 161 ? 9.019 -13.820 -6.499 1.00 86.75 161 ALA A C 1
ATOM 1185 O O . ALA A 1 161 ? 9.978 -14.620 -6.616 1.00 86.75 161 ALA A O 1
#

Sequence (161 aa):
MARLAGTAMIALWLGACSGAGGQEGDTTTTTTDEASDTDMGAGAFVSLIDQDAWMEVDAGQDPLADHRPEMVDCGLAGWTIENGESLEIDTNFCNYLALSQPSLAPIAAGATVELDFYYFDLTAPEPAEAHFAMLVDGQILWETTIAIPGKANVHSESFAA

pLDDT: mean 79.42, std 24.23, range [27.56, 97.62]